Protein AF-A0A223D379-F1 (afdb_monomer_lite)

Structure (mmCIF, N/CA/C/O backbone):
data_AF-A0A223D379-F1
#
_entry.id   AF-A0A223D379-F1
#
loop_
_atom_site.group_PDB
_atom_site.id
_atom_site.type_symbol
_atom_site.label_atom_id
_atom_site.label_alt_id
_atom_site.label_comp_id
_atom_site.label_asym_id
_atom_site.label_entity_id
_atom_site.label_seq_id
_atom_site.pdbx_PDB_ins_code
_atom_site.Cartn_x
_atom_site.Cartn_y
_atom_site.Cartn_z
_atom_site.occupancy
_atom_site.B_iso_or_equiv
_atom_site.auth_seq_id
_atom_site.auth_comp_id
_atom_site.auth_asym_id
_atom_site.auth_atom_id
_atom_site.pdbx_PDB_model_num
ATOM 1 N N . MET A 1 1 ? -50.685 26.748 -24.907 1.00 53.09 1 MET A N 1
ATOM 2 C CA . MET A 1 1 ? -49.348 27.102 -24.383 1.00 53.09 1 MET A CA 1
ATOM 3 C C . MET A 1 1 ? -48.412 25.901 -24.568 1.00 53.09 1 MET A C 1
ATOM 5 O O . MET A 1 1 ? -48.078 25.238 -23.602 1.00 53.09 1 MET A O 1
ATOM 9 N N . GLU A 1 2 ? -48.023 25.573 -25.808 1.00 57.25 2 GLU A N 1
ATOM 10 C CA . GLU A 1 2 ? -47.267 24.334 -26.137 1.00 57.25 2 GLU A CA 1
ATOM 11 C C . GLU A 1 2 ? -45.780 24.590 -26.476 1.00 57.25 2 GLU A C 1
ATOM 13 O O . GLU A 1 2 ? -45.040 23.669 -26.805 1.00 57.25 2 GLU A O 1
ATOM 18 N N . ALA A 1 3 ? -45.300 25.835 -26.383 1.00 59.16 3 ALA A N 1
ATOM 19 C CA . ALA A 1 3 ? -43.949 26.203 -26.828 1.00 59.16 3 ALA A CA 1
ATOM 20 C C . ALA A 1 3 ? -42.816 25.784 -25.861 1.00 59.16 3 ALA A C 1
ATOM 22 O O . ALA A 1 3 ? -41.646 25.824 -26.231 1.00 59.16 3 ALA A O 1
ATOM 23 N N . TYR A 1 4 ? -43.137 25.349 -24.636 1.00 60.56 4 TYR A N 1
ATOM 24 C CA . TYR A 1 4 ? -42.138 25.046 -23.597 1.00 60.56 4 TYR A CA 1
ATOM 25 C C . TYR A 1 4 ? -41.668 23.583 -23.563 1.00 60.56 4 TYR A C 1
ATOM 27 O O . TYR A 1 4 ? -40.697 23.272 -22.877 1.00 60.56 4 TYR A O 1
ATOM 35 N N . ARG A 1 5 ? -42.317 22.669 -24.299 1.00 57.78 5 ARG A N 1
ATOM 36 C CA . ARG A 1 5 ? -41.967 21.233 -24.267 1.00 57.78 5 ARG A CA 1
ATOM 37 C C . ARG A 1 5 ? -40.725 20.897 -25.101 1.00 57.78 5 ARG A C 1
ATOM 39 O O . ARG A 1 5 ? -40.055 19.911 -24.817 1.00 57.78 5 ARG A O 1
ATOM 46 N N . ILE A 1 6 ? -40.396 21.722 -26.097 1.00 59.06 6 ILE A N 1
ATOM 47 C CA . ILE A 1 6 ? -39.347 21.423 -27.090 1.00 59.06 6 ILE A CA 1
ATOM 48 C C . ILE A 1 6 ? -37.970 21.969 -26.671 1.00 59.06 6 ILE A C 1
ATOM 50 O O . ILE A 1 6 ? -36.946 21.434 -27.089 1.00 59.06 6 ILE A O 1
ATOM 54 N N . LEU A 1 7 ? -37.917 22.967 -25.781 1.00 67.69 7 LEU A N 1
ATOM 55 C CA . LEU A 1 7 ? -36.658 23.605 -25.367 1.00 67.69 7 LEU A CA 1
ATOM 56 C C . LEU A 1 7 ? -35.718 22.651 -24.599 1.00 67.69 7 LEU A C 1
ATOM 58 O O . LEU A 1 7 ? -34.501 22.803 -24.648 1.00 67.69 7 LEU A O 1
ATOM 62 N N . TRP A 1 8 ? -36.269 21.637 -23.926 1.00 73.06 8 TRP A N 1
ATOM 63 C CA . TRP A 1 8 ? -35.503 20.687 -23.106 1.00 73.06 8 TRP A CA 1
ATOM 64 C C . TRP A 1 8 ? -35.055 19.427 -23.855 1.00 73.06 8 TRP A C 1
ATOM 66 O O . TRP A 1 8 ? -34.205 18.688 -23.359 1.00 73.06 8 TRP A O 1
ATOM 76 N N . VAL A 1 9 ? -35.581 19.181 -25.058 1.00 79.44 9 VAL A N 1
ATOM 77 C CA . VAL A 1 9 ? -35.247 18.006 -25.879 1.00 79.44 9 VAL A CA 1
ATOM 78 C C . VAL A 1 9 ? -33.739 17.873 -26.154 1.00 79.44 9 VAL A C 1
ATOM 80 O O . VAL A 1 9 ? -33.208 16.788 -25.912 1.00 79.44 9 VAL A O 1
ATOM 83 N N . PRO A 1 10 ? -32.997 18.921 -26.575 1.00 79.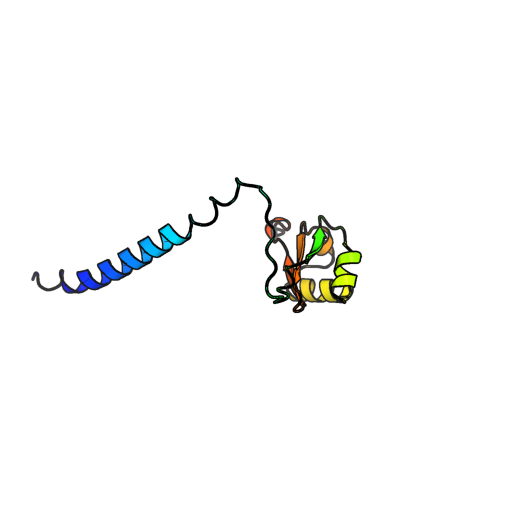00 10 PRO A N 1
ATOM 84 C CA . PRO A 1 10 ? -31.556 18.780 -26.808 1.00 79.00 10 PRO A CA 1
ATOM 85 C C . PRO A 1 10 ? -30.777 18.489 -25.518 1.00 79.00 10 PRO A C 1
ATOM 87 O O . PRO A 1 10 ? -29.809 17.732 -25.538 1.00 79.00 10 PRO A O 1
ATOM 90 N N . ILE A 1 11 ? -31.233 19.022 -24.381 1.00 82.69 11 ILE A N 1
ATOM 91 C CA . ILE A 1 11 ? -30.613 18.790 -23.071 1.00 82.69 11 ILE A CA 1
ATOM 92 C C . ILE A 1 11 ? -30.789 17.322 -22.660 1.00 82.69 11 ILE A C 1
ATOM 94 O O . ILE A 1 11 ? -29.833 16.682 -22.224 1.00 82.69 11 ILE A O 1
ATOM 98 N N . LEU A 1 12 ? -31.981 16.754 -22.867 1.00 83.94 12 LEU A N 1
ATOM 99 C CA . LEU A 1 12 ? -32.245 15.343 -22.580 1.00 83.94 12 LEU A CA 1
ATOM 100 C C . LEU A 1 12 ? -31.433 14.394 -23.471 1.00 83.94 12 LEU A C 1
ATOM 102 O O . LEU A 1 12 ? -30.968 13.370 -22.976 1.00 83.94 12 LEU A O 1
ATOM 106 N N . ILE A 1 13 ? -31.200 14.741 -24.742 1.00 85.06 13 ILE A N 1
ATOM 107 C CA . ILE A 1 13 ? -30.363 13.938 -25.651 1.00 85.06 13 ILE A CA 1
ATOM 108 C C . ILE A 1 13 ? -28.911 13.887 -25.156 1.00 85.06 13 ILE A C 1
ATOM 110 O O . ILE A 1 13 ? -28.310 12.813 -25.122 1.00 85.06 13 ILE A O 1
ATOM 114 N N . VAL A 1 14 ? -28.356 15.021 -24.714 1.00 84.56 14 VAL A N 1
ATOM 115 C CA . VAL A 1 14 ? -26.984 15.083 -24.178 1.00 84.56 14 VAL A CA 1
ATOM 116 C C . VAL A 1 14 ? -26.859 14.284 -22.880 1.00 84.56 14 VAL A C 1
ATOM 118 O O . VAL A 1 14 ? -25.910 13.515 -22.718 1.00 84.56 14 VAL A O 1
ATOM 121 N N . ILE A 1 15 ? -27.836 14.407 -21.976 1.00 85.69 15 ILE A N 1
ATOM 122 C CA . ILE A 1 15 ? -27.854 13.656 -20.714 1.00 85.69 15 ILE A CA 1
ATOM 123 C C . ILE A 1 15 ? -27.970 12.151 -20.984 1.00 85.69 15 ILE A C 1
ATOM 125 O O . ILE A 1 15 ? -27.223 11.370 -20.397 1.00 85.69 15 ILE A O 1
ATOM 129 N N . ALA A 1 16 ? -28.848 11.736 -21.902 1.00 85.62 16 ALA A N 1
ATOM 130 C CA . ALA A 1 16 ? -28.997 10.334 -22.283 1.00 85.62 16 ALA A CA 1
ATOM 131 C C . ALA A 1 16 ? -27.717 9.768 -22.924 1.00 85.62 16 ALA A C 1
ATOM 133 O O . ALA A 1 16 ? -27.313 8.652 -22.595 1.00 85.62 16 ALA A O 1
ATOM 134 N N . GLY A 1 17 ? -27.036 10.545 -23.775 1.00 83.88 17 GLY A N 1
ATOM 135 C CA . GLY A 1 17 ? -25.754 10.162 -24.376 1.00 83.88 17 GLY A CA 1
ATOM 136 C C . GLY A 1 17 ? -24.641 9.982 -23.340 1.00 83.88 17 GLY A C 1
ATOM 137 O O . GLY A 1 17 ? -23.956 8.958 -23.336 1.00 83.88 17 GLY A O 1
ATOM 138 N N . LEU A 1 18 ? -24.509 10.925 -22.401 1.00 83.19 18 LEU A N 1
ATOM 139 C CA . LEU A 1 18 ? -23.565 10.820 -21.282 1.00 83.19 18 LEU A CA 1
ATOM 140 C C . LEU A 1 18 ? -23.885 9.634 -20.367 1.00 83.19 18 LEU A C 1
ATOM 142 O O . LEU A 1 18 ? -22.978 8.951 -19.886 1.00 83.19 18 LEU A O 1
ATOM 146 N N . PHE A 1 19 ? -25.169 9.358 -20.149 1.00 82.94 19 PHE A N 1
ATOM 147 C CA . PHE A 1 19 ? -25.609 8.237 -19.331 1.00 82.94 19 PHE A CA 1
ATOM 148 C C . PHE A 1 19 ? -25.300 6.885 -19.995 1.00 82.94 19 PHE A C 1
ATOM 150 O O . PHE A 1 19 ? -24.783 5.989 -19.326 1.00 82.94 19 PHE A O 1
ATOM 157 N N . LEU A 1 20 ? -25.507 6.752 -21.313 1.00 78.00 20 LEU A N 1
ATOM 158 C CA . LEU A 1 20 ? -25.091 5.563 -22.069 1.00 78.00 20 LEU A CA 1
ATOM 159 C C . LEU A 1 20 ? -23.569 5.374 -22.056 1.00 78.00 20 LEU A C 1
ATOM 161 O O . LEU A 1 20 ? -23.090 4.260 -21.838 1.00 78.00 20 LEU A O 1
ATOM 165 N N . MET A 1 21 ? -22.805 6.455 -22.232 1.00 71.31 21 MET A N 1
ATOM 166 C CA . MET A 1 21 ? -21.340 6.409 -22.199 1.00 71.31 21 MET A CA 1
ATOM 167 C C . MET A 1 21 ? -20.822 5.949 -20.828 1.00 71.31 21 MET A C 1
ATOM 169 O O . MET A 1 21 ? -19.882 5.157 -20.744 1.00 71.31 21 MET A O 1
ATOM 173 N N . ARG A 1 22 ? -21.496 6.351 -19.743 1.00 68.81 22 ARG A N 1
ATOM 174 C CA . ARG A 1 22 ? -21.187 5.889 -18.382 1.00 68.81 22 ARG A CA 1
ATOM 175 C C . ARG A 1 22 ? -21.554 4.418 -18.150 1.00 68.81 22 ARG A C 1
ATOM 177 O O . ARG A 1 22 ? -20.899 3.753 -17.348 1.00 68.81 22 ARG A O 1
ATOM 184 N N . LEU A 1 23 ? -22.572 3.898 -18.839 1.00 64.56 23 LEU A N 1
ATOM 185 C CA . LEU A 1 23 ? -22.985 2.495 -18.727 1.00 64.56 23 LEU A CA 1
ATOM 186 C C . LEU A 1 23 ? -22.039 1.544 -19.483 1.00 64.56 23 LEU A C 1
ATOM 188 O O . LEU A 1 23 ? -21.755 0.451 -18.996 1.00 64.56 23 LEU A O 1
ATOM 192 N N . ILE A 1 24 ? -21.515 1.969 -20.638 1.00 59.84 24 ILE A N 1
ATOM 193 C CA . ILE A 1 24 ? -20.599 1.168 -21.471 1.00 59.84 24 ILE A CA 1
ATOM 194 C C . ILE A 1 24 ? -19.181 1.129 -20.874 1.00 59.84 24 ILE A C 1
ATOM 196 O O . ILE A 1 24 ? -18.517 0.095 -20.943 1.00 59.84 24 ILE A O 1
ATOM 200 N N . GLY A 1 25 ? -18.747 2.192 -20.184 1.00 55.69 25 GLY A N 1
ATOM 201 C CA . GLY A 1 25 ? -17.444 2.239 -19.506 1.00 55.69 25 GLY A CA 1
ATOM 202 C C . GLY A 1 25 ? -17.278 1.250 -18.342 1.00 55.69 25 GLY A C 1
ATOM 203 O O . GLY A 1 25 ? -16.154 0.944 -17.965 1.00 55.69 25 GLY A O 1
ATOM 204 N N . ARG A 1 26 ? -18.370 0.702 -17.787 1.00 53.88 26 ARG A N 1
ATOM 205 C CA . ARG A 1 26 ? -18.314 -0.247 -16.655 1.00 53.88 26 ARG A CA 1
ATOM 206 C C . ARG A 1 26 ? -18.169 -1.721 -17.045 1.00 53.88 26 ARG A C 1
ATOM 208 O O . ARG A 1 26 ? -18.050 -2.557 -16.157 1.00 53.88 26 ARG A O 1
ATOM 215 N N . ARG A 1 2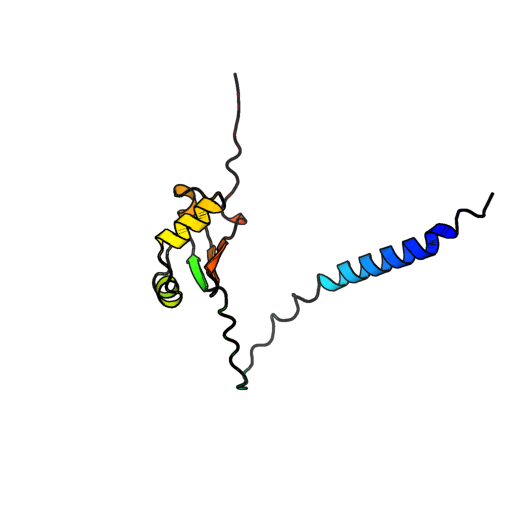7 ? -18.208 -2.079 -18.335 1.00 50.72 27 ARG A N 1
ATOM 216 C CA . ARG A 1 27 ? -18.139 -3.491 -18.779 1.00 50.72 27 ARG A CA 1
ATOM 217 C C . ARG A 1 27 ? -16.873 -3.868 -19.552 1.00 50.72 27 ARG A C 1
ATOM 219 O O . ARG A 1 27 ? -16.804 -4.980 -20.069 1.00 50.72 27 ARG A O 1
ATOM 226 N N . ALA A 1 28 ? -15.870 -2.994 -19.609 1.00 51.00 28 ALA A N 1
ATOM 227 C CA . ALA A 1 28 ? -14.631 -3.269 -20.338 1.00 51.00 28 ALA A CA 1
ATOM 228 C C . ALA A 1 28 ? -13.570 -4.054 -19.536 1.00 51.00 28 ALA A C 1
ATOM 230 O O . ALA A 1 28 ? -12.622 -4.548 -20.133 1.00 51.00 28 ALA A O 1
ATOM 231 N N . GLU A 1 29 ? -13.729 -4.241 -18.221 1.00 55.06 29 GLU A N 1
ATOM 232 C CA . GLU A 1 29 ? -12.700 -4.903 -17.390 1.00 55.06 29 GLU A CA 1
ATOM 233 C C . GLU A 1 29 ? -12.899 -6.416 -17.187 1.00 55.06 29 GLU A C 1
ATOM 235 O O . GLU A 1 29 ? -12.021 -7.095 -16.667 1.00 55.06 29 GLU A O 1
ATOM 240 N N . LEU A 1 30 ? -14.011 -6.998 -17.649 1.00 49.50 30 LEU A N 1
ATOM 241 C CA . LEU A 1 30 ? -14.345 -8.411 -17.393 1.00 49.50 30 LEU A CA 1
ATOM 242 C C . LEU A 1 30 ? -14.124 -9.351 -18.590 1.00 49.50 30 LEU A C 1
ATOM 244 O O . LEU A 1 30 ? -14.734 -10.415 -18.669 1.00 49.50 30 LEU A O 1
ATOM 248 N N . ARG A 1 31 ? -13.232 -8.989 -19.523 1.00 46.56 31 ARG A N 1
ATOM 249 C CA . ARG A 1 31 ? -12.875 -9.832 -20.684 1.00 46.56 31 ARG A CA 1
ATOM 250 C C . ARG A 1 31 ? -11.382 -10.096 -20.889 1.00 46.56 31 ARG A C 1
ATOM 252 O O . ARG A 1 31 ? -10.996 -10.521 -21.969 1.00 46.56 31 ARG A O 1
ATOM 259 N N . GLN A 1 32 ? -10.547 -9.918 -19.868 1.00 46.66 32 GLN A N 1
ATOM 260 C CA . GLN A 1 32 ? -9.133 -10.334 -19.938 1.00 46.66 32 GLN A CA 1
ATOM 261 C C . GLN A 1 32 ? -8.793 -11.546 -19.063 1.00 46.66 32 GLN A C 1
ATOM 263 O O . GLN A 1 32 ? -7.634 -11.927 -18.940 1.00 46.66 32 GLN A O 1
ATOM 268 N N . ARG A 1 33 ? -9.798 -12.217 -18.490 1.00 52.09 33 ARG A N 1
ATOM 269 C CA . ARG A 1 33 ? -9.593 -13.402 -17.647 1.00 52.09 33 ARG A CA 1
ATOM 270 C C . ARG A 1 33 ? -9.804 -14.718 -18.389 1.00 52.09 33 ARG A C 1
ATOM 272 O O . ARG A 1 33 ? -10.423 -15.617 -17.851 1.00 52.09 33 ARG A O 1
ATOM 279 N N . THR A 1 34 ? -9.296 -14.835 -19.605 1.00 51.50 34 THR A N 1
ATOM 280 C CA . THR A 1 34 ? -9.048 -16.128 -20.261 1.00 51.50 34 THR A CA 1
ATOM 281 C C . THR A 1 34 ? -8.269 -15.825 -21.524 1.00 51.50 34 THR A C 1
ATOM 283 O O . THR A 1 34 ? -8.875 -15.505 -22.535 1.00 51.50 34 THR A O 1
ATOM 286 N N . GLU A 1 35 ? -6.942 -15.828 -21.423 1.00 48.59 35 GLU A N 1
ATOM 287 C CA . GLU A 1 35 ? -6.034 -16.460 -22.390 1.00 48.59 35 GLU A CA 1
ATOM 288 C C . GLU A 1 35 ? -4.586 -16.147 -22.004 1.00 48.59 35 GLU A C 1
ATOM 290 O O . GLU A 1 35 ? -3.940 -15.200 -22.439 1.00 48.59 35 GLU A O 1
ATOM 295 N N . THR A 1 36 ? -4.055 -17.004 -21.143 1.00 55.25 36 THR A N 1
ATOM 296 C CA . THR A 1 36 ? -2.630 -17.289 -21.078 1.00 55.25 36 THR A CA 1
ATOM 297 C C . THR A 1 36 ? -2.160 -17.840 -22.426 1.00 55.25 36 THR A C 1
ATOM 299 O O . THR A 1 36 ? -2.458 -18.990 -22.739 1.00 55.25 36 THR A O 1
ATOM 302 N N . LYS A 1 37 ? -1.342 -17.097 -23.190 1.00 50.53 37 LYS A N 1
ATOM 303 C CA . LYS A 1 37 ? -0.230 -17.703 -23.954 1.00 50.53 37 LYS A CA 1
ATOM 304 C C . LYS A 1 37 ? 0.759 -16.692 -24.557 1.00 50.53 37 LYS A C 1
ATOM 306 O O . LYS A 1 37 ? 0.449 -15.971 -25.488 1.00 50.53 37 LYS A O 1
ATOM 311 N N . LYS A 1 38 ? 1.989 -16.768 -24.033 1.00 56.81 38 LYS A N 1
ATOM 312 C CA . LYS A 1 38 ? 3.307 -16.630 -24.689 1.00 56.81 38 LYS A CA 1
ATOM 313 C C . LYS A 1 38 ? 3.437 -15.722 -25.930 1.00 56.81 38 LYS A C 1
ATOM 315 O O . LYS A 1 38 ? 3.206 -16.189 -27.035 1.00 56.81 38 LYS A O 1
ATOM 320 N N . GLN A 1 39 ? 4.049 -14.553 -25.741 1.00 39.94 39 GLN A N 1
ATOM 321 C CA . GLN A 1 39 ? 5.097 -13.928 -26.580 1.00 39.94 39 GLN A CA 1
ATOM 322 C C . GLN A 1 39 ? 5.351 -12.543 -25.953 1.00 39.94 39 GLN A C 1
ATOM 324 O O . GLN A 1 39 ? 4.411 -11.816 -25.691 1.00 39.94 39 GLN A O 1
ATOM 329 N N . GLY A 1 40 ? 6.548 -12.153 -25.526 1.00 57.94 40 GLY A N 1
ATOM 330 C CA . GLY A 1 40 ? 7.779 -12.245 -26.289 1.00 57.94 40 GLY A CA 1
ATOM 331 C C . GLY A 1 40 ? 7.917 -11.047 -27.228 1.00 57.94 40 GLY A C 1
ATOM 332 O O . GLY A 1 40 ? 8.136 -11.276 -28.404 1.00 57.94 40 GLY A O 1
ATOM 333 N N . GLU A 1 41 ? 7.810 -9.806 -26.735 1.00 47.28 41 GLU A N 1
ATOM 334 C CA . GLU A 1 41 ? 8.206 -8.625 -27.514 1.00 47.28 41 GLU A CA 1
ATOM 335 C C . GLU A 1 41 ? 8.781 -7.525 -26.605 1.00 47.28 41 GLU A C 1
ATOM 337 O O . GLU A 1 41 ? 8.132 -7.020 -25.692 1.00 47.28 41 GLU A O 1
ATOM 342 N N . ARG A 1 42 ? 10.061 -7.210 -26.823 1.00 66.06 42 ARG A N 1
ATOM 343 C CA . ARG A 1 42 ? 10.791 -6.104 -26.194 1.00 66.06 42 ARG A CA 1
ATOM 344 C C . ARG A 1 42 ? 10.359 -4.795 -26.858 1.00 66.06 42 ARG A C 1
ATOM 346 O O . ARG A 1 42 ? 10.491 -4.720 -28.070 1.00 66.06 42 ARG A O 1
ATOM 353 N N . THR A 1 43 ? 9.956 -3.775 -26.091 1.00 47.03 43 THR A N 1
ATOM 354 C CA . THR A 1 43 ? 10.203 -2.318 -26.306 1.00 47.03 43 THR A CA 1
ATOM 355 C C . THR A 1 43 ? 9.353 -1.466 -25.335 1.00 47.03 43 THR A C 1
ATOM 357 O O . THR A 1 43 ? 8.369 -1.956 -24.794 1.00 47.03 43 THR A O 1
ATOM 360 N N . PRO A 1 44 ? 9.657 -0.167 -25.158 1.00 46.22 44 PRO A N 1
ATOM 361 C CA . PRO A 1 44 ? 10.772 0.422 -24.431 1.00 46.22 44 PRO A CA 1
ATOM 362 C C . PRO A 1 44 ? 10.420 0.693 -22.950 1.00 46.22 44 PRO A C 1
ATOM 364 O O . PRO A 1 44 ? 9.288 0.990 -22.577 1.00 46.22 44 PRO A O 1
ATOM 367 N N . ASN A 1 45 ? 11.44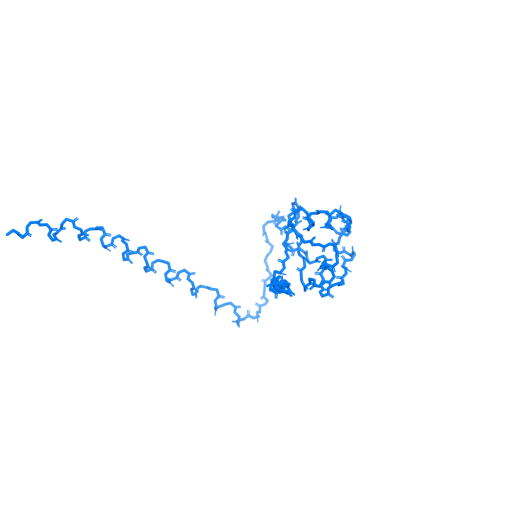1 0.615 -22.103 1.00 44.38 45 ASN A N 1
ATOM 368 C CA . ASN A 1 45 ? 11.390 0.728 -20.650 1.00 44.38 45 ASN A CA 1
ATOM 369 C C . ASN A 1 45 ? 10.947 2.127 -20.167 1.00 44.38 45 ASN A C 1
ATOM 371 O O . ASN A 1 45 ? 11.774 2.972 -19.832 1.00 44.38 45 ASN A O 1
ATOM 375 N N . LYS A 1 46 ? 9.637 2.379 -20.096 1.00 44.44 46 LYS A N 1
ATOM 376 C CA . LYS A 1 46 ? 9.098 3.246 -19.047 1.00 44.44 46 LYS A CA 1
ATOM 377 C C . LYS A 1 46 ? 8.892 2.337 -17.848 1.00 44.44 46 LYS A C 1
ATOM 379 O O . LYS A 1 46 ? 7.937 1.566 -17.842 1.00 44.44 46 LYS A O 1
ATOM 384 N N . VAL A 1 47 ? 9.793 2.419 -16.870 1.00 52.41 47 VAL A N 1
ATOM 385 C CA . VAL A 1 47 ? 9.628 1.811 -15.547 1.00 52.41 47 VAL A CA 1
ATOM 386 C C . VAL A 1 47 ? 8.393 2.453 -14.900 1.00 52.41 47 VAL A C 1
ATOM 388 O O . VAL A 1 47 ? 8.496 3.353 -14.073 1.00 52.41 47 VAL A O 1
ATOM 391 N N . GLN A 1 48 ? 7.196 2.048 -15.316 1.00 49.75 48 GLN A N 1
ATOM 392 C CA . GLN A 1 48 ? 6.021 2.158 -14.472 1.00 49.75 48 GLN A CA 1
ATOM 393 C C . GLN A 1 48 ? 6.287 1.133 -13.382 1.00 49.75 48 GLN A C 1
ATOM 395 O O . GLN A 1 48 ? 6.064 -0.056 -13.583 1.00 49.75 48 GLN A O 1
ATOM 400 N N . LYS A 1 49 ? 6.932 1.584 -12.299 1.00 61.62 49 LYS A N 1
ATOM 401 C CA . LYS A 1 49 ? 7.100 0.793 -11.082 1.00 61.62 49 LYS A CA 1
ATOM 402 C C . LYS A 1 49 ? 5.685 0.436 -10.641 1.00 61.62 49 LYS A C 1
ATOM 404 O O . LYS A 1 49 ? 4.994 1.283 -10.080 1.00 61.62 49 LYS A O 1
ATOM 409 N N . GLU A 1 50 ? 5.247 -0.765 -11.002 1.00 72.38 50 GLU A N 1
ATOM 410 C CA . GLU A 1 50 ? 3.980 -1.319 -10.551 1.00 72.38 50 GLU A CA 1
ATOM 411 C C . GLU A 1 50 ? 3.919 -1.188 -9.023 1.00 72.38 50 GLU A C 1
ATOM 413 O O . GLU A 1 50 ? 4.960 -1.308 -8.366 1.00 72.38 50 GLU A O 1
ATOM 418 N N . PRO A 1 51 ? 2.746 -0.878 -8.451 1.00 80.94 51 PRO A N 1
ATOM 419 C CA . PRO A 1 51 ? 2.607 -0.772 -7.009 1.00 80.94 51 PRO A CA 1
ATOM 420 C C . PRO A 1 51 ? 2.988 -2.113 -6.380 1.00 80.94 51 PRO A C 1
ATOM 422 O O . PRO A 1 51 ? 2.359 -3.140 -6.635 1.00 80.94 51 PRO A O 1
ATOM 425 N N . VAL A 1 52 ? 4.052 -2.106 -5.580 1.00 86.62 52 VAL A N 1
ATOM 426 C CA . VAL A 1 52 ? 4.589 -3.315 -4.964 1.00 86.62 52 VAL A CA 1
ATOM 427 C C . VAL A 1 52 ? 3.935 -3.479 -3.591 1.00 86.62 52 VAL A C 1
ATOM 429 O O . VAL A 1 52 ? 3.895 -2.518 -2.815 1.00 86.62 52 VAL A O 1
ATOM 432 N N . PRO A 1 53 ? 3.411 -4.667 -3.249 1.00 88.06 53 PRO A N 1
ATOM 433 C CA . PRO A 1 53 ? 2.869 -4.912 -1.921 1.00 88.06 53 PRO A CA 1
ATOM 434 C C . PRO A 1 53 ? 3.989 -4.873 -0.877 1.00 88.06 53 PRO A C 1
ATOM 436 O O . PRO A 1 53 ? 4.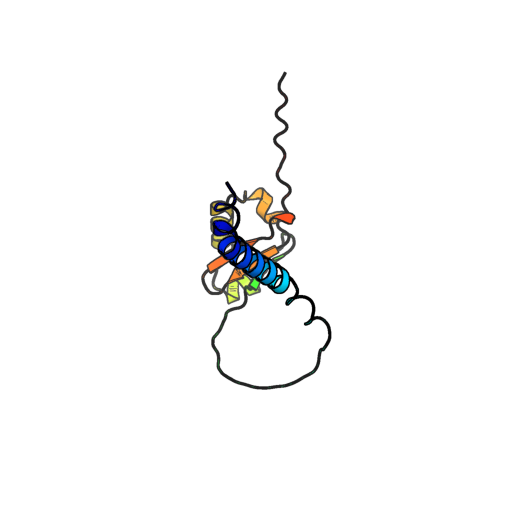976 -5.591 -0.991 1.00 88.06 53 PRO A O 1
ATOM 439 N N . VAL A 1 54 ? 3.840 -4.047 0.153 1.00 90.31 54 VAL A N 1
ATOM 440 C CA . VAL A 1 54 ? 4.806 -3.919 1.261 1.00 90.31 54 VAL A CA 1
ATOM 441 C C . VAL A 1 54 ? 4.295 -4.542 2.558 1.00 90.31 54 VAL A C 1
ATOM 443 O O . VAL A 1 54 ? 5.091 -4.859 3.442 1.00 90.31 54 VAL A O 1
ATOM 446 N N . LEU A 1 55 ? 2.982 -4.749 2.668 1.00 88.69 55 LEU A N 1
ATOM 447 C CA . LEU A 1 55 ? 2.346 -5.470 3.767 1.00 88.69 55 LEU A CA 1
ATOM 448 C C . LEU A 1 55 ? 1.202 -6.319 3.215 1.00 88.69 55 LEU A C 1
ATOM 450 O O . LEU A 1 55 ? 0.377 -5.809 2.459 1.00 88.69 55 LEU A O 1
ATOM 454 N N . ILE A 1 56 ? 1.162 -7.594 3.597 1.00 87.25 56 ILE A N 1
ATOM 455 C CA . ILE A 1 56 ? 0.073 -8.526 3.279 1.00 87.25 56 ILE A CA 1
ATOM 456 C C . ILE A 1 56 ? -0.357 -9.213 4.575 1.00 87.25 56 ILE A C 1
ATOM 458 O O . ILE A 1 56 ? 0.487 -9.764 5.279 1.00 87.25 56 ILE A O 1
ATOM 462 N N . ASP A 1 57 ? -1.646 -9.152 4.902 1.00 83.38 57 ASP A N 1
ATOM 463 C CA . ASP A 1 57 ? -2.268 -9.770 6.082 1.00 83.38 57 ASP A CA 1
ATOM 464 C C . ASP A 1 57 ? -1.477 -9.513 7.379 1.00 83.38 57 ASP A C 1
ATOM 466 O O . ASP A 1 57 ? -1.107 -10.423 8.123 1.00 83.38 57 ASP A O 1
ATOM 470 N N . GLY A 1 58 ? -1.126 -8.244 7.615 1.00 82.12 58 GLY A N 1
ATOM 471 C CA . GLY A 1 58 ? -0.329 -7.813 8.770 1.00 82.12 58 GLY A CA 1
ATOM 472 C C . GLY A 1 58 ? 1.169 -8.149 8.718 1.00 82.12 58 GLY A C 1
ATOM 473 O O . GLY A 1 58 ? 1.923 -7.710 9.596 1.00 82.12 58 GLY A O 1
ATOM 474 N N . THR A 1 59 ? 1.624 -8.882 7.700 1.00 87.81 59 THR A N 1
ATOM 475 C CA . THR A 1 59 ? 3.019 -9.303 7.515 1.00 87.81 59 THR A CA 1
ATOM 476 C C . THR A 1 59 ? 3.762 -8.341 6.597 1.00 87.81 59 THR A C 1
ATOM 478 O O . THR A 1 59 ? 3.320 -8.050 5.490 1.00 87.81 59 THR A O 1
ATOM 481 N N . TRP A 1 60 ? 4.915 -7.851 7.051 1.00 89.19 60 TRP A N 1
ATOM 482 C CA . TRP A 1 60 ? 5.761 -6.935 6.287 1.00 89.19 60 TRP A CA 1
ATOM 483 C C . TRP A 1 60 ? 6.629 -7.688 5.283 1.00 89.19 60 TRP A C 1
ATOM 485 O O . TRP A 1 60 ? 7.258 -8.682 5.637 1.00 89.19 60 TRP A O 1
ATOM 495 N N . ILE A 1 61 ? 6.705 -7.176 4.056 1.00 90.44 61 ILE A N 1
ATOM 496 C CA . ILE A 1 61 ? 7.564 -7.723 3.004 1.00 90.44 61 ILE A CA 1
ATOM 497 C C . ILE A 1 61 ? 8.808 -6.844 2.895 1.00 90.44 61 ILE A C 1
ATOM 499 O O . ILE A 1 61 ? 8.837 -5.846 2.172 1.00 90.44 61 ILE A O 1
ATOM 503 N N . GLU A 1 62 ? 9.838 -7.207 3.654 1.00 89.56 62 GLU A N 1
ATOM 504 C CA . GLU A 1 62 ? 11.082 -6.434 3.758 1.00 89.56 62 GLU A CA 1
ATOM 505 C C . GLU A 1 62 ? 11.831 -6.349 2.425 1.00 89.56 62 GLU A C 1
ATOM 507 O O . GLU A 1 62 ? 12.366 -5.294 2.091 1.00 89.56 62 GLU A O 1
ATOM 512 N N . ASP A 1 63 ? 11.786 -7.402 1.609 1.00 87.75 63 ASP A N 1
ATOM 513 C CA . ASP A 1 63 ? 12.400 -7.416 0.277 1.00 87.75 63 ASP A CA 1
ATOM 514 C C . ASP A 1 63 ? 11.825 -6.322 -0.633 1.00 87.75 63 ASP A C 1
ATOM 516 O O . ASP A 1 63 ? 12.557 -5.647 -1.363 1.00 87.75 63 ASP A O 1
ATOM 520 N N . ASN A 1 64 ? 10.515 -6.086 -0.541 1.00 86.19 64 ASN A N 1
ATOM 521 C CA . ASN A 1 64 ? 9.821 -5.082 -1.340 1.00 86.19 64 ASN A CA 1
ATOM 522 C C . ASN A 1 64 ? 10.096 -3.668 -0.819 1.00 86.19 64 ASN A C 1
ATOM 524 O O . ASN A 1 64 ? 10.313 -2.754 -1.614 1.00 86.19 64 ASN A O 1
ATOM 528 N N . LEU A 1 65 ? 10.175 -3.495 0.504 1.00 86.38 65 LEU A N 1
ATOM 529 C CA . LEU A 1 65 ? 10.619 -2.243 1.122 1.00 86.38 65 LEU A CA 1
ATOM 530 C C . LEU A 1 65 ? 12.051 -1.880 0.701 1.00 86.38 65 LEU A C 1
ATOM 532 O O . LEU A 1 65 ? 12.299 -0.754 0.267 1.00 86.38 65 LEU A O 1
ATOM 536 N N . ASN A 1 66 ? 12.967 -2.850 0.745 1.00 87.25 66 ASN A N 1
ATOM 537 C CA . ASN A 1 66 ? 14.361 -2.684 0.332 1.00 87.25 66 ASN A CA 1
ATOM 538 C C . ASN A 1 66 ? 14.478 -2.362 -1.164 1.00 87.25 66 ASN A C 1
ATOM 540 O O . ASN A 1 66 ? 15.232 -1.470 -1.547 1.00 87.25 66 ASN A O 1
ATOM 544 N N . THR A 1 67 ? 13.687 -3.031 -2.008 1.00 83.44 67 THR A N 1
ATOM 545 C CA . THR A 1 67 ? 13.639 -2.779 -3.460 1.00 83.44 67 THR A CA 1
ATOM 546 C C . THR A 1 67 ? 13.130 -1.371 -3.786 1.00 83.44 67 THR A C 1
ATOM 548 O O . THR A 1 67 ? 13.570 -0.748 -4.756 1.00 83.44 67 THR A O 1
ATOM 551 N N . LEU A 1 68 ? 12.215 -0.845 -2.970 1.00 82.81 68 LEU A N 1
ATOM 552 C CA . LEU A 1 68 ? 11.696 0.514 -3.107 1.00 82.81 68 LEU A CA 1
ATOM 553 C C . LEU A 1 68 ? 12.571 1.571 -2.420 1.00 82.81 68 LEU A C 1
ATOM 555 O O . LEU A 1 68 ? 12.398 2.756 -2.697 1.00 82.81 68 LEU A O 1
ATOM 559 N N . GLY A 1 69 ? 13.531 1.160 -1.586 1.00 85.00 69 GLY A N 1
ATOM 560 C CA . GLY A 1 69 ? 14.362 2.067 -0.796 1.00 85.00 69 GLY A CA 1
ATOM 561 C C . GLY A 1 69 ? 13.576 2.801 0.294 1.00 85.00 69 GLY A C 1
ATOM 562 O O . GLY A 1 69 ? 13.982 3.885 0.706 1.00 85.00 69 GLY A O 1
ATOM 563 N N . CYS A 1 70 ? 12.449 2.239 0.741 1.00 83.25 70 CYS A N 1
ATOM 564 C CA . CYS A 1 70 ? 11.594 2.838 1.763 1.00 83.25 70 CYS A CA 1
ATOM 565 C C . CYS A 1 70 ? 11.746 2.119 3.098 1.00 83.25 70 CYS A C 1
ATOM 567 O O . CYS A 1 70 ? 11.826 0.892 3.159 1.00 83.25 70 CYS A O 1
ATOM 569 N N . ASN A 1 71 ? 11.733 2.884 4.190 1.00 88.44 71 ASN A N 1
ATOM 570 C CA . ASN A 1 71 ? 11.739 2.308 5.523 1.00 88.44 71 ASN A CA 1
ATOM 571 C C . ASN A 1 71 ? 10.311 1.939 5.944 1.00 88.44 71 ASN A C 1
ATOM 573 O O . ASN A 1 71 ? 9.351 2.664 5.683 1.00 88.44 71 ASN A O 1
ATOM 577 N N . LYS A 1 72 ? 10.178 0.844 6.690 1.00 89.19 72 LYS A N 1
ATOM 578 C CA . LYS A 1 72 ? 8.950 0.476 7.401 1.00 89.19 72 LYS A CA 1
ATOM 579 C C . LYS A 1 72 ? 8.357 1.646 8.196 1.00 89.19 72 LYS A C 1
ATOM 581 O O . LYS A 1 72 ? 7.142 1.830 8.190 1.00 89.19 72 LYS A O 1
ATOM 586 N N . ASN A 1 73 ? 9.195 2.444 8.859 1.00 90.06 73 ASN A N 1
ATOM 587 C CA . ASN A 1 73 ? 8.737 3.602 9.631 1.00 90.06 73 ASN A CA 1
ATOM 588 C C . ASN A 1 73 ? 8.091 4.677 8.748 1.00 90.06 73 ASN A C 1
ATOM 590 O O . ASN A 1 73 ? 7.076 5.242 9.146 1.00 90.06 73 ASN A O 1
ATOM 594 N N . ASP A 1 74 ? 8.611 4.903 7.541 1.00 88.88 74 ASP A N 1
ATOM 595 C CA . ASP A 1 74 ? 8.048 5.876 6.600 1.00 88.88 74 ASP A CA 1
ATOM 596 C C . ASP A 1 74 ? 6.658 5.430 6.139 1.00 88.88 74 ASP A C 1
ATOM 598 O O . ASP A 1 74 ? 5.714 6.221 6.125 1.00 88.88 74 ASP A O 1
ATOM 602 N N . VAL A 1 75 ? 6.506 4.133 5.848 1.00 87.88 75 VAL A N 1
ATOM 603 C CA . VAL A 1 75 ? 5.216 3.533 5.481 1.00 87.88 75 VAL A CA 1
ATOM 604 C C . VAL A 1 75 ? 4.210 3.673 6.625 1.00 87.88 75 VAL A C 1
ATOM 606 O O . VAL A 1 75 ? 3.067 4.073 6.406 1.00 87.88 75 VAL A O 1
ATOM 609 N N . ILE A 1 76 ? 4.634 3.409 7.864 1.00 89.69 76 ILE A N 1
ATOM 610 C CA . ILE A 1 76 ? 3.796 3.580 9.058 1.00 89.69 76 ILE A CA 1
ATOM 611 C C . ILE A 1 76 ? 3.376 5.044 9.234 1.00 89.69 76 ILE A C 1
ATOM 613 O O . ILE A 1 76 ? 2.198 5.307 9.476 1.00 89.69 76 ILE A O 1
ATOM 617 N N . MET A 1 77 ? 4.303 5.994 9.095 1.00 89.38 77 MET A N 1
ATOM 618 C CA . MET A 1 77 ? 4.012 7.424 9.227 1.00 89.38 77 MET A CA 1
ATOM 619 C C . MET A 1 77 ? 3.023 7.908 8.166 1.00 89.38 77 MET A C 1
ATOM 621 O O . MET A 1 77 ? 2.099 8.655 8.483 1.00 89.38 77 MET A O 1
ATOM 625 N N . GLN A 1 78 ? 3.170 7.456 6.921 1.00 89.00 78 GLN A N 1
ATOM 626 C CA . GLN A 1 78 ? 2.228 7.781 5.853 1.00 89.00 78 GLN A CA 1
ATOM 627 C 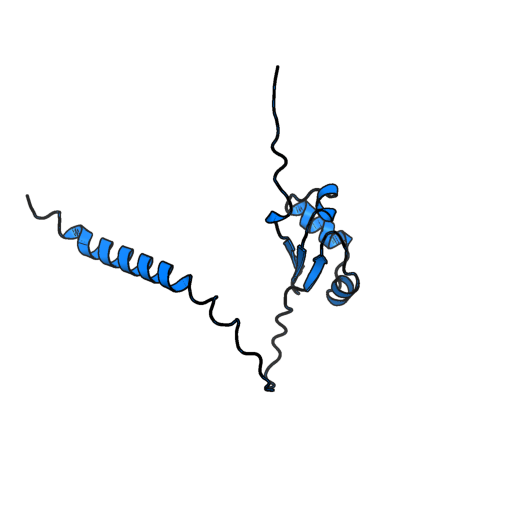C . GLN A 1 78 ? 0.835 7.192 6.114 1.00 89.00 78 GLN A C 1
ATOM 629 O O . GLN A 1 78 ? -0.160 7.902 5.979 1.00 89.00 78 GLN A O 1
ATOM 634 N N . LEU A 1 79 ? 0.744 5.930 6.550 1.00 88.19 79 LEU A N 1
ATOM 635 C CA . LEU A 1 79 ? -0.531 5.305 6.924 1.00 88.19 79 LEU A CA 1
ATOM 636 C C . LEU A 1 79 ? -1.210 6.056 8.082 1.00 88.19 79 LEU A C 1
ATOM 638 O O . LEU A 1 79 ? -2.413 6.321 8.031 1.00 88.19 79 LEU A O 1
ATOM 642 N N . GLN A 1 80 ? -0.439 6.470 9.089 1.00 89.00 80 GLN A N 1
ATOM 643 C CA . GLN A 1 80 ? -0.931 7.291 10.199 1.00 89.00 80 GLN A CA 1
ATOM 644 C C . GLN A 1 80 ? -1.398 8.674 9.743 1.00 89.00 80 GLN A C 1
ATOM 646 O O . GLN A 1 80 ? -2.456 9.129 10.178 1.00 89.00 80 GLN A O 1
ATOM 651 N N . GLY A 1 81 ? -0.671 9.311 8.821 1.00 86.38 81 GLY A N 1
ATOM 652 C CA . GLY A 1 81 ? -1.083 10.565 8.185 1.00 86.38 81 GLY A CA 1
ATOM 653 C C . GLY A 1 81 ? -2.403 10.443 7.416 1.00 86.38 81 GLY A C 1
ATOM 654 O O . GLY A 1 81 ? -3.160 11.407 7.332 1.00 86.38 81 GLY A O 1
ATOM 655 N N . GLN A 1 82 ? -2.728 9.245 6.924 1.00 84.44 82 GLN A N 1
ATOM 656 C CA . GLN A 1 82 ? -4.008 8.924 6.283 1.00 84.44 82 GLN A CA 1
ATOM 657 C C . GLN A 1 82 ? -5.109 8.493 7.278 1.00 84.44 82 GLN A C 1
ATOM 659 O O . GLN A 1 82 ? -6.194 8.089 6.852 1.00 84.44 82 GLN A O 1
ATOM 664 N N . GLY A 1 83 ? -4.853 8.571 8.590 1.00 84.12 83 GLY A N 1
ATOM 665 C CA . GLY A 1 83 ? -5.809 8.243 9.653 1.00 84.12 83 GLY A CA 1
ATOM 666 C C . GLY A 1 83 ? -5.798 6.782 10.119 1.00 84.12 83 GLY A C 1
ATOM 667 O O . GLY A 1 83 ? -6.666 6.393 10.902 1.00 84.12 83 GLY A O 1
ATOM 668 N N . VAL A 1 84 ? -4.840 5.959 9.675 1.00 85.06 84 VAL A N 1
ATOM 669 C CA . VAL A 1 84 ? -4.703 4.567 10.132 1.00 85.06 84 VAL A CA 1
ATOM 670 C C . VAL A 1 84 ? -3.943 4.524 11.458 1.00 85.06 84 VAL A C 1
ATOM 672 O O . VAL A 1 84 ? -2.770 4.877 11.540 1.00 85.06 84 VAL A O 1
ATOM 675 N N . LEU A 1 85 ? -4.594 4.053 12.520 1.00 84.38 85 LEU A N 1
ATOM 676 C CA . LEU A 1 85 ? -3.953 3.896 13.829 1.00 84.38 85 LEU A CA 1
ATOM 677 C C . LEU A 1 85 ? -2.861 2.821 13.786 1.00 84.38 85 LEU A C 1
ATOM 679 O O . LEU A 1 85 ? -3.056 1.776 13.174 1.00 84.38 85 LEU A O 1
ATOM 683 N N . ALA A 1 86 ? -1.767 3.017 14.530 1.00 79.00 86 ALA A N 1
ATOM 684 C CA . ALA A 1 86 ? -0.654 2.060 14.607 1.00 79.00 86 ALA A CA 1
ATOM 685 C C . ALA A 1 86 ? -1.104 0.623 14.933 1.00 79.00 86 ALA A C 1
ATOM 687 O O . ALA A 1 86 ? -0.601 -0.333 14.348 1.00 79.00 86 ALA A O 1
ATOM 688 N N . ALA A 1 87 ? -2.084 0.483 15.832 1.00 80.19 87 ALA A N 1
ATOM 689 C CA . ALA A 1 87 ? -2.667 -0.804 16.202 1.00 80.19 87 ALA A CA 1
ATOM 690 C C . ALA A 1 87 ? -3.391 -1.487 15.026 1.00 80.19 87 ALA A C 1
ATOM 692 O O . ALA A 1 87 ? -3.286 -2.698 14.868 1.00 80.19 87 ALA A O 1
ATOM 693 N N . LYS A 1 88 ? -4.045 -0.700 14.162 1.00 82.00 88 LYS A N 1
ATOM 694 C CA . LYS A 1 88 ? -4.803 -1.183 13.001 1.00 82.00 88 LYS A CA 1
ATOM 695 C C . LYS A 1 88 ? -3.940 -1.487 11.780 1.00 82.00 88 LYS A C 1
ATOM 697 O O . LYS A 1 88 ? -4.407 -2.155 10.870 1.00 82.00 88 LYS A O 1
ATOM 702 N N . ILE A 1 89 ? -2.676 -1.058 11.750 1.00 82.50 89 ILE A N 1
ATOM 703 C CA . ILE A 1 89 ? -1.770 -1.350 10.623 1.00 82.50 89 ILE A CA 1
ATOM 704 C C . ILE A 1 89 ? -1.559 -2.862 10.461 1.00 82.50 89 ILE A C 1
ATOM 706 O O . ILE A 1 89 ? -1.472 -3.354 9.343 1.00 82.50 89 ILE A O 1
ATOM 710 N N . ARG A 1 90 ? -1.517 -3.611 11.570 1.00 81.12 90 ARG A N 1
ATOM 711 C CA . ARG A 1 90 ? -1.412 -5.080 11.539 1.00 81.12 90 ARG A CA 1
ATOM 712 C C . ARG A 1 90 ? -2.704 -5.776 11.109 1.00 81.12 90 ARG A C 1
ATOM 714 O O . ARG A 1 90 ? -2.657 -6.951 10.778 1.00 81.12 90 ARG A O 1
ATOM 721 N N . GLU A 1 91 ? -3.826 -5.066 11.129 1.00 81.38 91 GLU A N 1
ATOM 722 C CA . GLU A 1 91 ? -5.133 -5.571 10.697 1.00 81.38 91 GLU A CA 1
ATOM 723 C C . GLU A 1 91 ? -5.370 -5.318 9.198 1.00 81.38 91 GLU A C 1
ATOM 725 O O . GLU A 1 91 ? -6.371 -5.766 8.646 1.00 81.38 91 GLU A O 1
ATOM 730 N N . LEU A 1 92 ? -4.460 -4.607 8.520 1.00 80.50 92 LEU A N 1
ATOM 731 C CA . LEU A 1 92 ? -4.549 -4.377 7.082 1.00 80.50 92 LEU A CA 1
ATOM 732 C C . LEU A 1 92 ? -4.241 -5.667 6.319 1.00 80.50 92 LEU A C 1
ATOM 734 O O . LEU A 1 92 ? -3.198 -6.290 6.524 1.00 80.50 92 LEU A O 1
ATOM 738 N N . SER A 1 93 ? -5.131 -6.025 5.393 1.00 82.81 93 SER A N 1
ATOM 739 C CA . SER A 1 93 ? -4.921 -7.172 4.504 1.00 82.81 93 SER A CA 1
ATOM 740 C C . SER A 1 93 ? -3.916 -6.859 3.397 1.00 82.81 93 SER A C 1
ATOM 742 O O . SER A 1 93 ? -3.132 -7.719 3.009 1.00 82.81 93 SER A O 1
ATOM 744 N N . LEU A 1 94 ? -3.870 -5.614 2.918 1.00 85.31 94 LEU A N 1
ATOM 745 C CA . LEU A 1 94 ? -2.949 -5.231 1.857 1.00 85.31 94 LEU A CA 1
ATOM 746 C C . LEU A 1 94 ? -2.533 -3.769 1.986 1.00 85.31 94 LEU A C 1
ATOM 748 O O . LEU A 1 94 ? -3.381 -2.882 2.093 1.00 85.31 94 LEU A O 1
ATOM 752 N N . VAL A 1 95 ? -1.226 -3.525 1.912 1.00 89.69 95 VAL A N 1
ATOM 753 C CA . VAL A 1 95 ? -0.634 -2.203 1.689 1.00 89.69 95 VAL A CA 1
ATOM 754 C C . VAL A 1 95 ? 0.302 -2.296 0.499 1.00 89.69 95 VAL A C 1
ATOM 756 O O . VAL A 1 95 ? 1.195 -3.143 0.461 1.00 89.69 95 VAL A O 1
ATOM 759 N N . THR A 1 96 ? 0.115 -1.397 -0.456 1.00 89.56 96 THR A N 1
ATOM 760 C CA . THR A 1 96 ? 0.934 -1.272 -1.660 1.00 89.56 96 THR A CA 1
ATOM 761 C C . THR A 1 96 ? 1.603 0.092 -1.702 1.00 89.56 96 THR A C 1
ATOM 763 O O . THR A 1 96 ? 1.046 1.081 -1.219 1.00 89.56 96 THR A O 1
ATOM 766 N N . LEU A 1 97 ? 2.806 0.125 -2.263 1.00 88.25 97 LEU A N 1
ATOM 767 C CA . LEU A 1 97 ? 3.630 1.316 -2.408 1.00 88.25 97 LEU A CA 1
ATOM 768 C C . LEU A 1 97 ? 4.105 1.402 -3.864 1.00 88.25 97 LEU A C 1
ATOM 770 O O . LEU A 1 97 ? 4.649 0.431 -4.394 1.00 88.25 97 LEU A O 1
ATOM 774 N N . ASP A 1 98 ? 3.886 2.538 -4.526 1.00 85.38 98 ASP A N 1
ATOM 775 C CA . ASP A 1 98 ? 4.439 2.759 -5.866 1.00 85.38 98 ASP A CA 1
ATOM 776 C C . ASP A 1 98 ? 5.897 3.237 -5.819 1.00 85.38 98 ASP A C 1
ATOM 778 O O . ASP A 1 98 ? 6.488 3.547 -4.784 1.00 85.38 98 ASP A O 1
ATOM 782 N N . GLY A 1 99 ? 6.483 3.349 -7.006 1.00 77.62 99 GLY A N 1
ATOM 783 C CA . GLY A 1 99 ? 7.809 3.915 -7.186 1.00 77.62 99 GLY A CA 1
ATOM 784 C C . GLY A 1 99 ? 7.975 5.402 -6.899 1.00 77.62 99 GLY A C 1
ATOM 785 O O . GLY A 1 99 ? 9.106 5.881 -6.984 1.00 77.62 99 GLY A O 1
ATOM 786 N N . GLN A 1 100 ? 6.882 6.118 -6.638 1.00 80.62 100 GLN A N 1
ATOM 787 C CA . GLN A 1 100 ? 6.855 7.547 -6.339 1.00 80.62 100 GLN A CA 1
ATOM 788 C C . GLN A 1 100 ? 6.663 7.818 -4.838 1.00 80.62 100 GLN A C 1
ATOM 790 O O . GLN A 1 100 ? 6.773 8.967 -4.418 1.00 80.62 100 GLN A O 1
ATOM 795 N N . GLY A 1 101 ? 6.430 6.776 -4.033 1.00 78.50 101 GLY A N 1
ATOM 796 C CA . GLY A 1 101 ? 6.228 6.881 -2.594 1.00 78.50 101 GLY A CA 1
ATOM 797 C C . GLY A 1 101 ? 4.765 7.044 -2.175 1.00 78.50 101 GLY A C 1
ATOM 798 O O . GLY A 1 101 ? 4.524 7.398 -1.023 1.00 78.50 101 GLY A O 1
ATOM 799 N N . HIS A 1 102 ? 3.801 6.811 -3.071 1.00 86.50 102 HIS A N 1
ATOM 800 C CA . HIS A 1 102 ? 2.378 6.798 -2.743 1.00 86.50 102 HIS A CA 1
ATOM 801 C C . HIS A 1 102 ? 1.962 5.448 -2.168 1.00 86.50 102 HIS A C 1
ATOM 803 O O . HIS A 1 102 ? 2.261 4.395 -2.735 1.00 86.50 102 HIS A O 1
ATOM 809 N N . ILE A 1 103 ? 1.224 5.501 -1.060 1.00 88.06 103 ILE A N 1
ATOM 810 C CA . ILE A 1 103 ? 0.683 4.331 -0.372 1.00 88.06 103 ILE A CA 1
ATOM 811 C C . ILE A 1 103 ? -0.814 4.212 -0.591 1.00 88.06 103 ILE A C 1
ATOM 813 O O . ILE A 1 103 ? -1.562 5.162 -0.342 1.00 88.06 103 ILE A O 1
ATOM 817 N N . TRP A 1 104 ? -1.238 2.993 -0.913 1.00 87.12 104 TRP A N 1
ATOM 818 C CA . TRP A 1 104 ? -2.630 2.568 -0.857 1.00 87.12 104 TRP A CA 1
ATOM 819 C C . TRP A 1 104 ? -2.762 1.369 0.061 1.00 87.12 104 TRP A C 1
ATOM 821 O O . TRP A 1 104 ? -1.921 0.471 0.062 1.00 87.12 104 TRP A O 1
ATOM 831 N N . TYR A 1 105 ? -3.846 1.342 0.819 1.00 86.38 105 TYR A N 1
ATOM 832 C CA . TYR A 1 105 ? -4.221 0.198 1.627 1.00 86.38 105 TYR A CA 1
ATOM 833 C C . TYR A 1 105 ? -5.670 -0.166 1.347 1.00 86.38 105 TYR A C 1
ATOM 835 O O . TYR A 1 105 ? -6.493 0.708 1.056 1.00 86.38 105 TYR A O 1
ATOM 843 N N . ASP A 1 106 ? -5.973 -1.454 1.438 1.00 78.38 106 ASP A N 1
ATOM 844 C CA . ASP A 1 106 ? -7.349 -1.915 1.340 1.00 78.38 106 ASP A CA 1
ATOM 845 C C . ASP A 1 106 ? -8.101 -1.543 2.630 1.00 78.38 106 ASP A C 1
ATOM 847 O O . ASP A 1 106 ? -7.752 -1.979 3.732 1.00 78.38 106 ASP A O 1
ATOM 851 N N . ARG A 1 107 ? -9.102 -0.663 2.498 1.00 61.94 107 ARG A N 1
ATOM 852 C CA . ARG A 1 107 ? -9.938 -0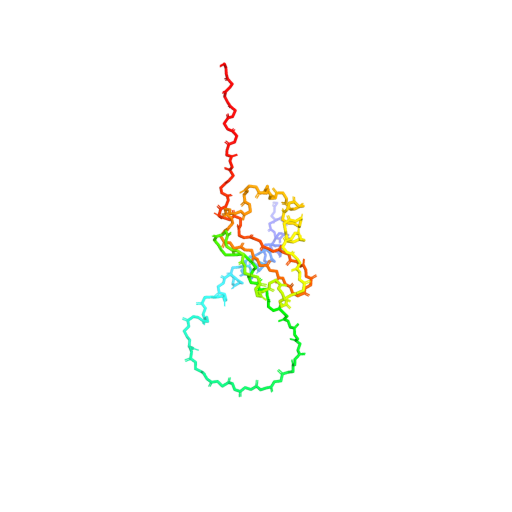.189 3.612 1.00 61.94 107 ARG A CA 1
ATOM 853 C C . ARG A 1 107 ? -10.986 -1.209 4.029 1.00 61.94 107 ARG A C 1
ATOM 855 O O . ARG A 1 107 ? -11.439 -1.134 5.170 1.00 61.94 107 ARG A O 1
ATOM 862 N N . ASP A 1 108 ? -11.345 -2.151 3.162 1.00 53.84 108 ASP A N 1
ATOM 863 C CA . ASP A 1 108 ? -12.407 -3.118 3.439 1.00 53.84 108 ASP A CA 1
ATOM 864 C C . ASP A 1 108 ? -11.971 -4.198 4.453 1.00 53.84 108 ASP A C 1
ATOM 866 O O . ASP A 1 108 ? -12.810 -4.915 4.995 1.00 53.84 108 ASP A O 1
ATOM 870 N N . ALA A 1 109 ? -10.682 -4.251 4.816 1.00 48.19 109 ALA A N 1
ATOM 871 C CA . ALA A 1 109 ? -10.179 -5.051 5.939 1.00 48.19 109 ALA A CA 1
ATOM 872 C C . ALA A 1 109 ? -10.376 -4.381 7.316 1.00 48.19 109 ALA A C 1
ATOM 874 O O . ALA A 1 109 ? -10.313 -5.046 8.350 1.00 48.19 109 ALA A O 1
ATOM 875 N N . VAL A 1 110 ? -10.639 -3.070 7.359 1.00 49.31 110 VAL A N 1
ATOM 876 C CA . VAL A 1 110 ? -10.803 -2.319 8.608 1.00 49.31 110 VAL A CA 1
ATOM 877 C C . VAL A 1 110 ? -12.251 -1.876 8.726 1.00 49.31 110 VAL A C 1
ATOM 879 O O . VAL A 1 110 ? -12.612 -0.758 8.356 1.00 49.31 110 VAL A O 1
ATOM 882 N N . GLN A 1 111 ? -13.084 -2.738 9.310 1.00 41.06 111 GLN A N 1
ATOM 883 C CA . GLN A 1 111 ? -14.417 -2.319 9.732 1.00 41.06 111 GLN A CA 1
ATOM 884 C C . GLN A 1 111 ? -14.294 -1.063 10.622 1.00 41.06 111 GLN A C 1
ATOM 886 O O . GLN A 1 111 ? -13.432 -1.006 11.521 1.00 41.06 111 GLN A O 1
ATOM 891 N N . PRO A 1 112 ? -15.101 -0.014 10.373 1.00 42.44 112 PRO A N 1
ATOM 892 C CA . PRO A 1 112 ? -15.149 1.130 11.263 1.00 42.44 112 PRO A CA 1
ATOM 893 C C . PRO A 1 112 ? -15.589 0.609 12.631 1.00 42.44 112 PRO A C 1
ATOM 895 O O . PRO A 1 112 ? -16.605 -0.071 12.741 1.00 42.44 112 PRO A O 1
ATOM 898 N N . VAL A 1 113 ? -14.806 0.895 13.674 1.00 56.22 113 VAL A N 1
ATOM 899 C CA . VAL A 1 113 ? -15.266 0.664 15.046 1.00 56.22 113 VAL A CA 1
ATOM 900 C C . VAL A 1 113 ? -16.442 1.609 15.235 1.00 56.22 113 VAL A C 1
ATOM 902 O O . VAL A 1 113 ? -16.262 2.822 15.368 1.00 56.22 113 VAL A O 1
ATOM 905 N N . GLU A 1 114 ? -17.642 1.049 15.140 1.00 42.53 114 GLU A N 1
ATOM 906 C CA . GLU A 1 114 ? -18.887 1.716 15.461 1.00 42.53 114 GLU A CA 1
ATOM 907 C C . GLU A 1 114 ? -18.752 2.219 16.898 1.00 42.53 114 GLU A C 1
ATOM 909 O O . GLU A 1 114 ? -18.628 1.443 17.846 1.00 42.53 114 GLU A O 1
ATOM 914 N N . LYS A 1 115 ? -18.674 3.543 17.053 1.00 47.06 115 LYS A N 1
ATOM 915 C CA . LYS A 1 115 ? -18.731 4.188 18.359 1.00 47.06 115 LYS A CA 1
ATOM 916 C C . LYS A 1 115 ? -20.114 3.897 18.934 1.00 47.06 115 LYS A C 1
ATOM 918 O O . LYS A 1 115 ? -21.048 4.657 18.693 1.00 47.06 115 LYS A O 1
ATOM 923 N N . ASN A 1 116 ? -20.244 2.832 19.713 1.00 41.34 116 ASN A N 1
ATOM 924 C CA . ASN A 1 116 ? -21.390 2.622 20.582 1.00 41.34 116 ASN A CA 1
ATOM 925 C C . ASN A 1 116 ? -21.318 3.622 21.745 1.00 41.34 116 ASN A C 1
ATOM 927 O O . ASN A 1 116 ? -20.919 3.331 22.868 1.00 41.34 116 ASN A O 1
ATOM 931 N N . SER A 1 117 ? -21.718 4.854 21.431 1.00 54.91 117 SER A N 1
ATOM 932 C CA . SER A 1 117 ? -22.208 5.809 22.408 1.00 54.91 117 SER A CA 1
ATOM 933 C C . SER A 1 117 ? -23.559 5.308 22.919 1.00 54.91 117 SER A C 1
ATOM 935 O O . SER A 1 117 ? -24.579 5.395 22.242 1.00 54.91 117 SER A O 1
ATOM 937 N N . THR A 1 118 ? -23.569 4.745 24.120 1.00 46.84 118 THR A N 1
ATOM 938 C CA . THR A 1 118 ? -24.753 4.660 24.983 1.00 46.84 118 THR A CA 1
ATOM 939 C C . THR A 1 118 ? -24.183 4.728 26.404 1.00 46.84 118 THR A C 1
ATOM 941 O O . THR A 1 118 ? -23.520 3.803 26.839 1.00 46.84 118 THR A O 1
ATOM 944 N N . GLY A 1 119 ? -24.218 5.838 27.137 1.00 51.97 119 GLY A N 1
ATOM 945 C CA . GLY A 1 119 ? -25.239 6.870 27.135 1.00 51.97 119 GLY A CA 1
ATOM 946 C C . GLY A 1 119 ? -26.444 6.403 27.942 1.00 51.97 119 GLY A C 1
ATOM 947 O O . GLY A 1 119 ? -27.518 6.278 27.361 1.00 51.97 119 GLY A O 1
ATOM 948 N N . LYS A 1 120 ? -26.246 6.097 29.232 1.00 45.12 120 LYS A N 1
ATOM 949 C CA . LYS A 1 120 ? -27.100 6.485 30.370 1.00 45.12 120 LYS A CA 1
ATOM 950 C C . LYS A 1 120 ? -26.533 5.959 31.682 1.00 45.12 120 LYS A C 1
ATOM 952 O O . LYS A 1 120 ? -26.110 4.786 31.700 1.00 45.12 120 LYS A O 1
#

pLDDT: mean 71.45, std 16.72, range [39.94, 90.44]

Radius of gyration: 23.87 Å; chains: 1; bounding box: 64×45×58 Å

Foldseek 3Di:
DPPPPVVCVVVVVVVVVVVVVVVVVVPPPPPPPDDDDDDDDDDDDPPQQPFAWQDAQLDGDVVSCVVLVHDPVLQLVVCVVVVQDPVCSSQFRTWTATSVGDIDTDCVSPDPPPPPDDDD

Sequence (120 aa):
MEAYRILWVPILIVIAGLFLMRLIGRRAELRQRTETKKQGERTPNKVQKEPVPVLIDGTWIEDNLNTLGCNKNDVIMQLQGQGVLAAKIRELSLVTLDGQGHIWYDRDAVQPVEKNSTGK

Organism: NCBI:txid1214604

InterPro domains:
  IPR023090 UPF0702, alpha/beta domain superfamily [G3DSA:3.30.240.20] (51-109)

Secondary structure (DSSP, 8-state):
--TTSSTTHHHHHHHHHHHHHHHHTTSSSSS-SS---------------PPEEEEETTEE-HHHHHHHT--HHHHHHHHHHTT--HHHHTT-SEEEE-TTS-EEE-GGGS----------